Protein AF-A0A358M6G7-F1 (afdb_monomer_lite)

Secondary structure (DSSP, 8-state):
-----HHHHHHHHHHHS-TT--S---------TTSHHHHHHHHHHHHHHHHHHHHHHHHTT--TT--

Radius of gyration: 15.64 Å; chains: 1; bounding box: 34×37×30 Å

pLDDT: mean 73.49, std 10.57, range [41.62, 89.94]

Sequence (67 aa):
SLDYSMSNFEQTKARIHRVGQRMPCTYLYLVARGTVDEKVLAALESKADLARTLVDDYRSGKNPFAA

Structure (mmCIF, N/CA/C/O backbone):
data_AF-A0A358M6G7-F1
#
_entry.id   AF-A0A358M6G7-F1
#
loop_
_atom_site.group_PDB
_atom_site.id
_atom_site.type_symbol
_atom_site.label_atom_id
_atom_site.label_alt_id
_atom_site.label_comp_id
_atom_site.label_asym_id
_atom_site.label_entity_id
_atom_site.label_seq_id
_atom_site.pdbx_PDB_ins_code
_atom_site.Cartn_x
_atom_site.Cartn_y
_atom_site.Cartn_z
_atom_site.occupancy
_atom_site.B_iso_or_equiv
_atom_site.auth_seq_id
_atom_site.auth_comp_id
_atom_site.auth_asym_id
_atom_site.auth_atom_id
_atom_site.pdbx_PDB_model_num
ATOM 1 N N . SER A 1 1 ? 9.313 -3.566 11.096 1.00 41.62 1 SER A N 1
ATOM 2 C CA . SER A 1 1 ? 8.621 -2.527 11.867 1.00 41.62 1 SER A CA 1
ATOM 3 C C . SER A 1 1 ? 7.217 -2.425 11.300 1.00 41.62 1 SER A C 1
ATOM 5 O O . SER A 1 1 ? 7.095 -2.139 10.114 1.00 41.62 1 SER A O 1
ATOM 7 N N . LEU A 1 2 ? 6.183 -2.795 12.066 1.00 50.16 2 LEU A N 1
ATOM 8 C CA . LEU A 1 2 ? 4.755 -2.672 11.699 1.00 50.16 2 LEU A CA 1
ATOM 9 C C . LEU A 1 2 ? 4.331 -1.200 11.812 1.00 50.16 2 LEU A C 1
ATOM 11 O O . LEU A 1 2 ? 3.343 -0.839 12.443 1.00 50.16 2 LEU A O 1
ATOM 15 N N . ASP A 1 3 ? 5.165 -0.319 11.275 1.00 57.41 3 ASP A N 1
ATOM 16 C CA . ASP A 1 3 ? 4.973 1.103 11.432 1.00 57.41 3 ASP A CA 1
ATOM 17 C C . ASP A 1 3 ? 3.981 1.465 10.346 1.00 57.41 3 ASP A C 1
ATOM 19 O O . ASP A 1 3 ? 4.309 1.441 9.159 1.00 57.41 3 ASP A O 1
ATOM 23 N N . TYR A 1 4 ? 2.756 1.764 10.758 1.00 60.00 4 TYR A N 1
ATOM 24 C CA . TYR A 1 4 ? 1.608 2.118 9.921 1.00 60.00 4 TYR A CA 1
ATOM 25 C C . TYR A 1 4 ? 1.792 3.428 9.119 1.00 60.00 4 TYR A C 1
ATOM 27 O O . TYR A 1 4 ? 0.834 4.111 8.763 1.00 60.00 4 TYR A O 1
ATOM 35 N N . SER A 1 5 ? 3.041 3.814 8.857 1.00 66.94 5 SER A N 1
ATOM 36 C CA . SER A 1 5 ? 3.448 4.929 8.024 1.00 66.94 5 SER A CA 1
ATOM 37 C C . SER A 1 5 ? 3.597 4.464 6.579 1.00 66.94 5 SER A C 1
ATOM 39 O O . SER A 1 5 ? 4.471 3.658 6.250 1.00 66.94 5 SER A O 1
ATOM 41 N N . MET A 1 6 ? 2.785 5.046 5.696 1.00 68.25 6 MET A N 1
ATOM 42 C CA . MET A 1 6 ? 2.852 4.813 4.251 1.00 68.25 6 MET A CA 1
ATOM 43 C C . MET A 1 6 ? 4.258 5.075 3.679 1.00 68.25 6 MET A C 1
ATOM 45 O O . MET A 1 6 ? 4.720 4.342 2.812 1.00 68.25 6 MET A O 1
ATOM 49 N N . SER A 1 7 ? 4.992 6.049 4.230 1.00 71.12 7 SER A N 1
ATOM 50 C CA . SER A 1 7 ? 6.364 6.355 3.800 1.00 71.12 7 SER A CA 1
ATOM 51 C C . SER A 1 7 ? 7.327 5.189 4.054 1.00 71.12 7 SER A C 1
ATOM 53 O O . SER A 1 7 ? 8.129 4.843 3.188 1.00 71.12 7 SER A O 1
ATOM 55 N N . ASN A 1 8 ? 7.213 4.509 5.200 1.00 74.56 8 ASN A N 1
ATOM 56 C CA . ASN A 1 8 ? 8.058 3.349 5.509 1.00 74.56 8 ASN A CA 1
ATOM 57 C C . ASN A 1 8 ? 7.717 2.158 4.601 1.00 74.56 8 ASN A C 1
ATOM 59 O O . ASN A 1 8 ? 8.610 1.420 4.168 1.00 74.56 8 ASN A O 1
ATOM 63 N N . PHE A 1 9 ? 6.434 1.990 4.277 1.00 75.25 9 PHE A N 1
ATOM 64 C CA . PHE A 1 9 ? 5.960 0.976 3.340 1.00 75.25 9 PHE A CA 1
ATOM 65 C C . PHE A 1 9 ? 6.519 1.199 1.927 1.00 75.25 9 PHE A C 1
ATOM 67 O O . PHE A 1 9 ? 7.105 0.288 1.336 1.00 75.25 9 PHE A O 1
ATOM 74 N N . GLU A 1 10 ? 6.418 2.423 1.410 1.00 76.00 10 GLU A N 1
ATOM 75 C CA . GLU A 1 10 ? 6.939 2.794 0.091 1.00 76.00 10 GLU A CA 1
ATOM 76 C C . GLU A 1 10 ? 8.463 2.678 0.019 1.00 76.00 10 GLU A C 1
ATOM 78 O O . GLU A 1 10 ? 8.991 2.091 -0.928 1.00 76.00 10 GLU A O 1
ATOM 83 N N . GLN A 1 11 ? 9.179 3.140 1.049 1.00 80.38 11 GLN A N 1
ATOM 84 C CA . GLN A 1 11 ? 10.633 2.985 1.140 1.00 80.38 11 GLN A CA 1
ATOM 85 C C . GLN A 1 11 ? 11.051 1.510 1.130 1.00 80.38 11 GLN A C 1
ATOM 87 O O . GLN A 1 11 ? 12.016 1.142 0.459 1.00 80.38 11 GLN A O 1
ATOM 92 N N . THR A 1 12 ? 10.317 0.644 1.835 1.00 82.06 12 THR A N 1
ATOM 93 C CA . THR A 1 12 ? 10.583 -0.802 1.847 1.00 82.06 12 THR A CA 1
ATOM 94 C C . THR A 1 12 ? 10.337 -1.413 0.468 1.00 82.06 12 THR A C 1
ATOM 96 O O . THR A 1 12 ? 11.162 -2.189 -0.020 1.00 82.06 12 THR A O 1
ATOM 99 N N . LYS A 1 13 ? 9.254 -1.010 -0.208 1.00 82.00 13 LYS A N 1
ATOM 100 C CA . LYS A 1 13 ? 8.935 -1.439 -1.577 1.00 82.00 13 LYS A CA 1
ATOM 101 C C . LYS A 1 13 ? 10.028 -1.036 -2.574 1.00 82.00 13 LYS A C 1
ATOM 103 O O . LYS A 1 13 ? 10.428 -1.856 -3.407 1.00 82.00 13 LYS A O 1
ATOM 108 N N . ALA A 1 14 ? 10.553 0.183 -2.443 1.00 84.12 14 ALA A N 1
ATOM 109 C CA . ALA A 1 14 ? 11.605 0.735 -3.294 1.00 84.12 14 ALA A CA 1
ATOM 110 C C . ALA A 1 14 ? 12.950 -0.009 -3.181 1.00 84.12 14 ALA A C 1
ATOM 112 O O . ALA A 1 14 ? 13.748 0.037 -4.116 1.00 84.12 14 ALA A O 1
ATOM 113 N N . ARG A 1 15 ? 13.202 -0.752 -2.089 1.00 84.81 15 ARG A N 1
ATOM 114 C CA . ARG A 1 15 ? 14.435 -1.555 -1.945 1.00 84.81 15 ARG A CA 1
ATOM 115 C C . ARG A 1 15 ? 14.526 -2.696 -2.956 1.00 84.81 15 ARG A C 1
ATOM 117 O O . ARG A 1 15 ? 15.610 -2.976 -3.459 1.00 84.81 15 ARG A O 1
ATOM 124 N N . ILE A 1 16 ? 13.402 -3.353 -3.235 1.00 84.19 16 ILE A N 1
ATOM 125 C CA . ILE A 1 16 ? 13.330 -4.471 -4.191 1.00 84.19 16 ILE A CA 1
ATOM 126 C C . ILE A 1 16 ? 12.989 -3.945 -5.589 1.00 84.19 16 ILE A C 1
ATOM 128 O O . ILE A 1 16 ? 13.513 -4.429 -6.590 1.00 84.19 16 ILE A O 1
ATOM 132 N N . HIS A 1 17 ? 12.149 -2.913 -5.661 1.00 83.88 17 HIS A N 1
ATOM 133 C CA . HIS A 1 17 ? 11.705 -2.305 -6.909 1.00 8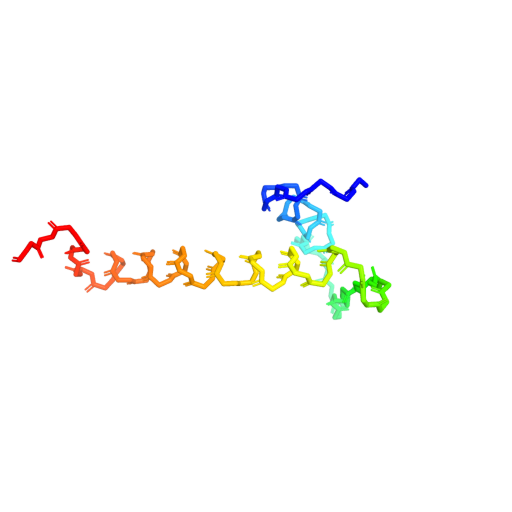3.88 17 HIS A CA 1
ATOM 134 C C . HIS A 1 17 ? 12.711 -1.267 -7.438 1.00 83.88 17 HIS A C 1
ATOM 136 O O . HIS A 1 17 ? 12.376 -0.094 -7.611 1.00 83.88 17 HIS A O 1
ATOM 142 N N . ARG A 1 18 ? 13.960 -1.696 -7.675 1.00 86.69 18 ARG A N 1
ATOM 143 C CA . ARG A 1 18 ? 15.040 -0.834 -8.186 1.00 86.69 18 ARG A CA 1
ATOM 144 C C . ARG A 1 18 ? 15.468 -1.185 -9.610 1.00 86.69 18 ARG A C 1
ATOM 146 O O . ARG A 1 18 ? 15.278 -2.307 -10.080 1.00 86.69 18 ARG A O 1
ATOM 153 N N . VAL A 1 19 ? 16.149 -0.234 -10.253 1.00 84.00 19 VAL A N 1
ATOM 154 C CA . VAL A 1 19 ? 16.802 -0.429 -11.557 1.00 84.00 19 VAL A CA 1
ATOM 155 C C . VAL A 1 19 ? 17.761 -1.621 -11.489 1.00 84.00 19 VAL A C 1
ATOM 157 O O . VAL A 1 19 ? 18.611 -1.705 -10.602 1.00 84.00 19 VAL A O 1
ATOM 160 N N . GLY A 1 20 ? 17.602 -2.557 -12.425 1.00 86.62 20 GLY A N 1
ATOM 161 C CA . GLY A 1 20 ? 18.389 -3.791 -12.497 1.00 86.62 20 GLY A CA 1
ATOM 162 C C . GLY A 1 20 ? 17.675 -5.039 -11.972 1.00 86.62 20 GLY A C 1
ATOM 163 O O . GLY A 1 20 ? 18.180 -6.138 -12.188 1.00 86.62 20 GLY A O 1
ATOM 164 N N . GLN A 1 21 ? 16.499 -4.909 -11.345 1.00 84.69 21 GLN A N 1
ATOM 165 C CA . GLN A 1 21 ? 15.636 -6.062 -11.086 1.00 84.69 21 GLN A CA 1
ATOM 166 C C . GLN A 1 21 ? 14.989 -6.537 -12.397 1.00 84.69 21 GLN A C 1
ATOM 168 O O . GLN A 1 21 ? 14.419 -5.740 -13.138 1.00 84.69 21 GLN A O 1
ATOM 173 N N . ARG A 1 22 ? 15.099 -7.836 -12.690 1.00 87.69 22 ARG A N 1
ATOM 174 C CA . ARG A 1 22 ? 14.582 -8.467 -13.923 1.00 87.69 22 ARG A CA 1
ATOM 175 C C . ARG A 1 22 ? 13.496 -9.506 -13.642 1.00 87.69 22 ARG A C 1
ATOM 177 O O . ARG A 1 22 ? 12.813 -9.926 -14.568 1.00 87.69 22 ARG A O 1
ATOM 184 N N . MET A 1 23 ? 13.345 -9.908 -12.379 1.00 89.94 23 MET A N 1
ATOM 185 C CA . MET A 1 23 ? 12.365 -10.896 -11.933 1.00 89.94 23 MET A CA 1
ATOM 186 C C . MET A 1 23 ? 11.143 -10.221 -11.291 1.00 89.94 23 MET A C 1
ATOM 188 O O . MET A 1 23 ? 11.283 -9.127 -10.736 1.00 89.94 23 MET A O 1
ATOM 192 N N . PRO A 1 24 ? 9.960 -10.867 -11.307 1.00 86.75 24 PRO A N 1
ATOM 193 C CA . PRO A 1 24 ? 8.769 -10.345 -10.642 1.00 86.75 24 PRO A CA 1
ATOM 194 C C . PRO A 1 24 ? 8.981 -10.122 -9.136 1.00 86.75 24 PRO A C 1
ATOM 196 O O . PRO A 1 24 ? 9.383 -11.030 -8.406 1.00 86.75 24 PRO A O 1
ATOM 199 N N . CYS A 1 25 ? 8.675 -8.916 -8.656 1.00 85.94 25 CYS A N 1
ATOM 200 C CA . CYS A 1 25 ? 8.723 -8.576 -7.235 1.00 85.94 25 CYS A CA 1
ATOM 201 C C . CYS A 1 25 ? 7.439 -9.036 -6.537 1.00 85.94 25 CYS A C 1
ATOM 203 O O . CYS A 1 25 ? 6.372 -8.474 -6.779 1.00 85.94 25 CYS A O 1
ATOM 205 N N . THR A 1 26 ? 7.545 -10.027 -5.651 1.00 84.25 26 THR A N 1
ATOM 206 C CA . THR A 1 26 ? 6.413 -10.502 -4.839 1.00 84.25 26 THR A CA 1
ATOM 207 C C . THR A 1 26 ? 6.466 -9.876 -3.449 1.00 84.25 26 THR A C 1
ATOM 209 O O . THR A 1 26 ? 7.509 -9.912 -2.795 1.00 84.25 26 THR A O 1
ATOM 212 N N . TYR A 1 27 ? 5.345 -9.321 -2.989 1.00 82.44 27 TYR A N 1
ATOM 213 C CA . TYR A 1 27 ? 5.208 -8.722 -1.662 1.00 82.44 27 TYR A CA 1
ATOM 214 C C . TYR A 1 27 ? 4.249 -9.567 -0.824 1.00 82.44 27 TYR A C 1
ATOM 216 O O . TYR A 1 27 ? 3.102 -9.770 -1.213 1.00 82.44 27 TYR A O 1
ATOM 224 N N . LEU A 1 28 ? 4.736 -10.083 0.304 1.00 82.50 28 LEU A N 1
ATOM 225 C CA . LEU A 1 28 ? 3.981 -10.941 1.215 1.00 82.50 28 LEU A CA 1
ATOM 226 C C . LEU A 1 28 ? 3.646 -10.151 2.479 1.00 82.50 28 LEU A C 1
ATOM 228 O O . LEU A 1 28 ? 4.547 -9.714 3.195 1.00 82.50 28 LEU A O 1
ATOM 232 N N . TYR A 1 29 ? 2.354 -9.989 2.754 1.00 80.31 29 TYR A N 1
ATOM 233 C CA . TYR A 1 29 ? 1.852 -9.324 3.953 1.00 80.31 29 TYR A CA 1
ATOM 234 C C . TYR A 1 29 ? 1.282 -10.379 4.895 1.00 80.31 29 TYR A C 1
ATOM 236 O O . TYR A 1 29 ? 0.278 -11.018 4.589 1.00 80.31 29 TYR A O 1
ATOM 244 N N . LEU A 1 30 ? 1.955 -10.597 6.024 1.00 81.44 30 LEU A N 1
ATOM 245 C CA . LEU A 1 30 ? 1.481 -11.509 7.060 1.00 81.44 30 LEU A CA 1
ATOM 246 C C . LEU A 1 30 ? 0.588 -10.730 8.021 1.00 81.44 30 LEU A C 1
ATOM 248 O O . LEU A 1 30 ? 1.039 -9.766 8.634 1.00 81.44 30 LEU A O 1
ATOM 252 N N . VAL A 1 31 ? -0.668 -11.154 8.139 1.00 80.88 31 VAL A N 1
ATOM 253 C CA . VAL A 1 31 ? -1.670 -10.525 9.003 1.00 80.88 31 VAL A CA 1
ATOM 254 C C . VAL A 1 31 ? -2.320 -11.607 9.861 1.00 80.88 31 VAL A C 1
ATOM 256 O O . VAL A 1 31 ? -2.627 -12.695 9.369 1.00 80.88 31 VAL A O 1
ATOM 259 N N . ALA A 1 32 ? -2.495 -11.328 11.151 1.00 83.69 32 ALA A N 1
ATOM 260 C CA . ALA A 1 32 ? -3.191 -12.220 12.068 1.00 83.69 32 ALA A CA 1
ATOM 261 C C . ALA A 1 32 ? -4.704 -11.970 12.001 1.00 83.69 32 ALA A C 1
ATOM 263 O O . ALA A 1 32 ? -5.160 -10.829 12.002 1.00 83.69 32 ALA A O 1
ATOM 264 N N . ARG A 1 33 ? -5.496 -13.047 11.946 1.00 84.38 33 ARG A N 1
ATOM 265 C CA . ARG A 1 33 ? -6.951 -12.930 11.797 1.00 84.38 33 ARG A CA 1
ATOM 266 C C . ARG A 1 33 ? -7.581 -12.272 13.026 1.00 84.38 33 ARG A C 1
ATOM 268 O O . ARG A 1 33 ? -7.328 -12.709 14.147 1.00 84.38 33 ARG A O 1
ATOM 275 N N . GLY A 1 34 ? -8.456 -11.288 12.808 1.00 85.19 34 GLY A N 1
ATOM 276 C CA . GLY A 1 34 ? -9.215 -10.624 13.871 1.00 85.19 34 GLY A CA 1
ATOM 277 C C . GLY A 1 34 ? -8.400 -9.651 14.725 1.00 85.19 34 GLY A C 1
ATOM 278 O O . GLY A 1 34 ? -8.882 -9.216 15.774 1.00 85.19 34 GLY A O 1
ATOM 279 N N . THR A 1 35 ? -7.180 -9.302 14.311 1.00 84.38 35 THR A N 1
ATOM 280 C CA . THR A 1 35 ? -6.381 -8.281 14.992 1.00 84.38 35 THR A CA 1
ATOM 281 C C . THR A 1 35 ? -6.636 -6.893 14.413 1.00 84.38 35 THR A C 1
ATOM 283 O O . THR A 1 35 ? -7.273 -6.704 13.374 1.00 84.38 35 THR A O 1
ATOM 286 N N . VAL A 1 36 ? -6.123 -5.880 15.110 1.00 78.94 36 VAL A N 1
ATOM 287 C CA . VAL A 1 36 ? -6.132 -4.495 14.630 1.00 78.94 36 VAL A CA 1
ATOM 288 C C . VAL A 1 36 ? -5.392 -4.343 13.293 1.00 78.94 36 VAL A C 1
ATOM 290 O O . VAL A 1 36 ? -5.737 -3.452 12.522 1.00 78.94 36 VAL A O 1
ATOM 293 N N . ASP A 1 37 ? -4.453 -5.241 12.979 1.00 72.31 37 ASP A N 1
ATOM 294 C CA . ASP A 1 37 ? -3.637 -5.191 11.763 1.00 72.31 37 ASP A CA 1
ATOM 295 C C . ASP A 1 37 ? -4.491 -5.250 10.487 1.00 72.31 37 ASP A C 1
ATOM 297 O O . ASP A 1 37 ? -4.213 -4.516 9.543 1.00 72.31 37 ASP A O 1
ATOM 301 N N . GLU A 1 38 ? -5.576 -6.037 10.470 1.00 80.31 38 GLU A N 1
ATOM 302 C CA . GLU A 1 38 ? -6.515 -6.100 9.334 1.00 80.31 38 GLU A CA 1
ATOM 303 C C . GLU A 1 38 ? -7.168 -4.738 9.067 1.00 80.31 38 GLU A C 1
ATOM 305 O O . GLU A 1 38 ? -7.243 -4.277 7.927 1.00 80.31 38 GLU A O 1
ATOM 310 N N . LYS A 1 39 ? -7.608 -4.062 10.136 1.00 78.75 39 LYS A N 1
ATOM 311 C CA . LYS A 1 39 ? -8.250 -2.745 10.036 1.00 78.75 39 LYS A CA 1
ATOM 312 C C . LYS A 1 39 ? -7.267 -1.688 9.566 1.00 78.75 39 LYS A C 1
ATOM 314 O O . LYS A 1 39 ? -7.644 -0.806 8.798 1.00 78.75 39 LYS A O 1
ATOM 319 N N . VAL A 1 40 ? -6.016 -1.765 10.017 1.00 74.81 40 VAL A N 1
ATOM 320 C CA . VAL A 1 40 ? -5.010 -0.795 9.591 1.00 74.81 40 VAL A CA 1
ATOM 321 C C . VAL A 1 40 ? -4.574 -1.044 8.151 1.00 74.81 40 VAL A C 1
ATOM 323 O O . VAL A 1 40 ? -4.403 -0.076 7.413 1.00 74.81 40 VAL A O 1
ATOM 326 N N . LEU A 1 41 ? -4.475 -2.301 7.707 1.00 76.31 41 LEU A N 1
ATOM 327 C CA . LEU A 1 41 ? -4.195 -2.616 6.304 1.00 76.31 41 LEU A CA 1
ATOM 328 C C . LEU A 1 41 ? -5.289 -2.047 5.384 1.00 76.31 41 LEU A C 1
ATOM 330 O O . LEU A 1 41 ? -4.975 -1.360 4.415 1.00 76.31 41 LEU A O 1
ATOM 334 N N . ALA A 1 42 ? -6.561 -2.242 5.748 1.00 76.88 42 ALA A N 1
ATOM 335 C CA . ALA A 1 42 ? -7.701 -1.690 5.015 1.00 76.88 42 ALA A CA 1
ATOM 336 C C . ALA A 1 42 ? -7.702 -0.149 5.001 1.00 76.88 42 ALA A C 1
ATOM 338 O O . ALA A 1 42 ? -7.976 0.478 3.977 1.00 76.88 42 ALA A O 1
ATOM 339 N N . ALA A 1 43 ? -7.353 0.485 6.126 1.00 73.56 43 ALA A N 1
ATOM 340 C CA . ALA A 1 43 ? -7.243 1.941 6.208 1.00 73.56 43 ALA A CA 1
ATOM 341 C C . ALA A 1 43 ? -6.083 2.495 5.361 1.00 73.56 43 ALA A C 1
ATOM 343 O O . ALA A 1 43 ? -6.211 3.564 4.763 1.00 73.56 43 ALA A O 1
ATOM 344 N N . LEU A 1 44 ? -4.957 1.780 5.294 1.00 70.50 44 LEU A N 1
ATOM 345 C CA . LEU A 1 44 ? -3.811 2.149 4.461 1.00 70.50 44 LEU A CA 1
ATOM 346 C C . LEU A 1 44 ? -4.144 2.057 2.971 1.00 70.50 44 LEU A C 1
ATOM 348 O O . LEU A 1 44 ? -3.798 2.972 2.226 1.00 70.50 44 LEU A O 1
ATOM 352 N N . GLU A 1 45 ? -4.846 1.005 2.553 1.00 71.88 45 GLU A N 1
ATOM 353 C CA . GLU A 1 45 ? -5.309 0.837 1.172 1.00 71.88 45 GLU A CA 1
ATOM 354 C C . GLU A 1 45 ? -6.268 1.966 0.770 1.00 71.88 45 GLU A C 1
ATOM 356 O O . GLU A 1 45 ? -6.016 2.679 -0.202 1.00 71.88 45 GLU A O 1
ATOM 361 N N . SER A 1 46 ? -7.274 2.244 1.605 1.00 71.94 46 SER A N 1
ATOM 362 C CA . SER A 1 46 ? -8.218 3.346 1.383 1.00 71.94 46 SER A CA 1
ATOM 363 C C . SER A 1 46 ? -7.529 4.717 1.301 1.00 71.94 46 SER A C 1
ATOM 365 O O . SER A 1 46 ? -7.864 5.543 0.449 1.00 71.94 46 SER A O 1
ATOM 367 N N . LYS A 1 47 ? -6.522 4.968 2.150 1.00 67.25 47 LYS A N 1
ATOM 368 C CA . LYS A 1 47 ? -5.763 6.227 2.138 1.00 67.25 47 LYS A CA 1
ATOM 369 C C . LYS A 1 47 ? -4.868 6.354 0.903 1.00 67.25 47 LYS A C 1
ATOM 371 O O . LYS A 1 47 ? -4.736 7.456 0.368 1.00 67.25 47 LYS A O 1
ATOM 376 N N . ALA A 1 48 ? -4.259 5.257 0.456 1.00 67.88 48 ALA A 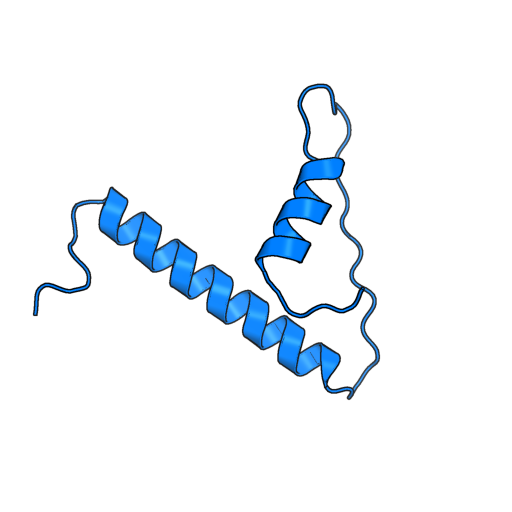N 1
ATOM 377 C CA . ALA A 1 48 ? -3.462 5.232 -0.766 1.00 67.88 48 ALA A CA 1
ATOM 378 C C . ALA A 1 48 ? -4.330 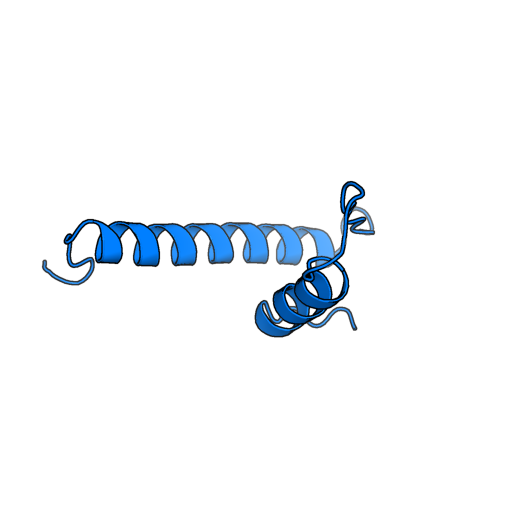5.509 -2.000 1.00 67.88 48 ALA A C 1
ATOM 380 O O . ALA A 1 48 ? -3.921 6.278 -2.867 1.00 67.88 48 ALA A O 1
ATOM 381 N N . ASP A 1 49 ? -5.540 4.954 -2.054 1.00 67.44 49 ASP A N 1
ATOM 382 C CA . ASP A 1 49 ? -6.477 5.191 -3.153 1.00 67.44 49 ASP A CA 1
ATOM 383 C C . ASP A 1 49 ? -6.987 6.630 -3.194 1.00 67.44 49 ASP A C 1
ATOM 385 O O . ASP A 1 49 ? -7.023 7.237 -4.267 1.00 67.44 49 ASP A O 1
ATOM 389 N N . LEU A 1 50 ? -7.289 7.220 -2.036 1.00 64.94 50 LEU A N 1
ATOM 390 C CA . LEU A 1 50 ? -7.665 8.631 -1.952 1.00 64.94 50 LEU A CA 1
ATOM 391 C C . LEU A 1 50 ? -6.528 9.552 -2.420 1.00 64.94 50 LEU A C 1
ATOM 393 O O . LEU A 1 50 ? -6.754 10.467 -3.210 1.00 64.94 50 LEU A O 1
ATOM 397 N N . ALA A 1 51 ? -5.299 9.301 -1.960 1.00 64.19 51 ALA A N 1
ATOM 398 C CA . ALA A 1 51 ? -4.131 10.080 -2.363 1.00 64.19 51 ALA A CA 1
ATOM 399 C C . ALA A 1 51 ? -3.842 9.944 -3.866 1.00 64.19 51 ALA A C 1
ATOM 401 O O . ALA A 1 51 ? -3.529 10.934 -4.523 1.00 64.19 51 ALA A O 1
ATOM 402 N N . ARG A 1 52 ? -3.990 8.735 -4.420 1.00 67.62 52 ARG A N 1
ATOM 403 C CA . ARG A 1 52 ? -3.831 8.465 -5.855 1.00 67.62 52 ARG A CA 1
ATOM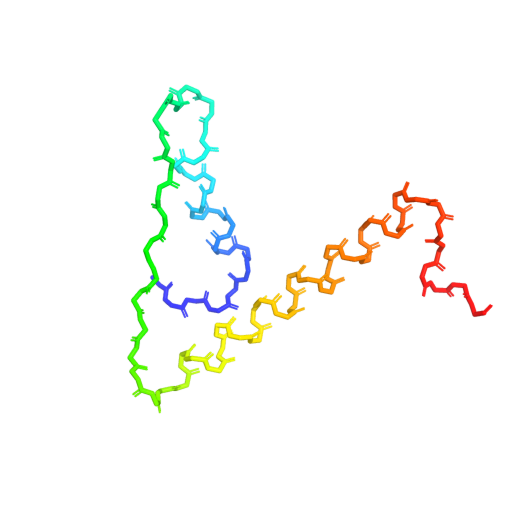 404 C C . ARG A 1 52 ? -4.865 9.225 -6.679 1.00 67.62 52 ARG A C 1
ATOM 406 O O . ARG A 1 52 ? -4.491 9.911 -7.619 1.00 67.62 52 ARG A O 1
ATOM 413 N N . THR A 1 53 ? -6.127 9.178 -6.256 1.00 67.88 53 THR A N 1
ATOM 4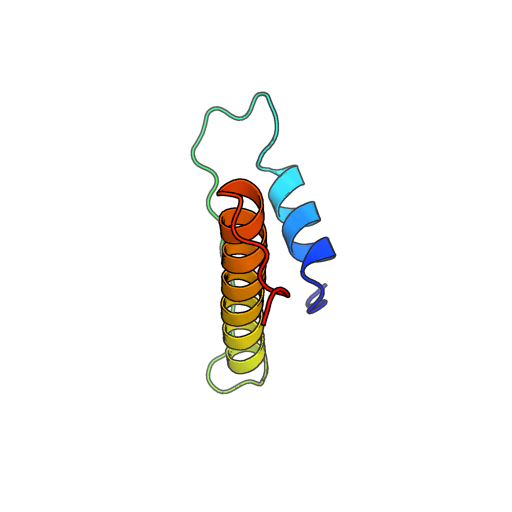14 C CA . THR A 1 53 ? -7.234 9.894 -6.906 1.00 67.88 53 THR A CA 1
ATOM 415 C C . THR A 1 53 ? -6.979 11.401 -6.920 1.00 67.88 53 THR A C 1
ATOM 417 O O . THR A 1 53 ? -7.063 12.022 -7.971 1.00 67.88 53 THR A O 1
ATOM 420 N N . LEU A 1 54 ? -6.557 11.981 -5.791 1.00 62.16 54 LEU A N 1
ATOM 421 C CA . LEU A 1 54 ? -6.195 13.401 -5.699 1.00 62.16 54 LEU A CA 1
ATOM 422 C C . LEU A 1 54 ? -5.049 13.794 -6.642 1.00 62.16 54 LEU A C 1
ATOM 424 O O . LEU A 1 54 ? -5.099 14.848 -7.277 1.00 62.16 54 LEU A O 1
ATOM 428 N N . VAL A 1 55 ? -4.006 12.966 -6.722 1.00 69.81 55 VAL A N 1
ATOM 429 C CA . VAL A 1 55 ? -2.863 13.207 -7.613 1.00 69.81 55 VAL A CA 1
ATOM 430 C C . VAL A 1 55 ? -3.281 13.090 -9.078 1.00 69.81 55 VAL A C 1
ATOM 432 O O . VAL A 1 55 ? -2.874 13.924 -9.885 1.00 69.81 55 VAL A O 1
ATOM 435 N N . ASP A 1 56 ? -4.098 12.097 -9.421 1.00 70.00 56 ASP A N 1
ATOM 436 C CA . ASP A 1 56 ? -4.582 11.877 -10.785 1.00 70.00 56 ASP A CA 1
ATOM 437 C C . ASP A 1 56 ? -5.549 12.986 -11.229 1.00 70.00 56 ASP A C 1
ATOM 439 O O . ASP A 1 56 ? -5.413 13.502 -12.340 1.00 70.00 56 ASP A O 1
ATOM 443 N N . ASP A 1 57 ? -6.443 13.441 -10.348 1.00 65.69 57 ASP A N 1
ATOM 444 C CA . ASP A 1 57 ? -7.341 14.573 -10.601 1.00 65.69 57 ASP A CA 1
ATOM 445 C C . ASP A 1 57 ? -6.550 15.859 -10.852 1.00 65.69 57 ASP A C 1
ATOM 447 O O . ASP A 1 57 ? -6.765 16.530 -11.867 1.00 65.69 57 ASP A O 1
ATOM 451 N N . TYR A 1 58 ? -5.552 16.142 -10.008 1.00 59.53 58 TYR A N 1
ATOM 452 C CA . TYR A 1 58 ? -4.661 17.287 -10.190 1.00 59.53 58 TYR A CA 1
ATOM 453 C C . TYR A 1 58 ? -3.877 17.200 -11.508 1.00 59.53 58 TYR A C 1
ATOM 455 O O . TYR A 1 58 ? -3.750 18.184 -12.238 1.00 59.53 58 TYR A O 1
ATOM 463 N N . ARG A 1 59 ? -3.391 16.005 -11.865 1.00 66.25 59 ARG A N 1
ATOM 464 C CA . ARG A 1 59 ? -2.664 15.751 -13.119 1.00 66.25 59 ARG A CA 1
ATOM 465 C C . ARG A 1 59 ? -3.565 15.842 -14.354 1.00 66.25 59 ARG A C 1
ATOM 467 O O . ARG A 1 59 ? -3.078 16.191 -15.425 1.00 66.25 59 ARG A O 1
ATOM 474 N N . SER A 1 60 ? -4.862 15.575 -14.198 1.00 72.69 60 SER A N 1
ATOM 475 C CA . SER A 1 60 ? -5.894 15.758 -15.227 1.00 72.69 60 SER A CA 1
ATOM 476 C C . SER A 1 60 ? -6.371 17.213 -15.372 1.00 72.69 60 SER A C 1
ATOM 478 O O . SER A 1 60 ? -7.207 17.505 -16.226 1.00 72.69 60 SER A O 1
ATOM 480 N N . GLY A 1 61 ? -5.831 18.137 -14.567 1.00 66.88 61 GLY A N 1
ATOM 481 C CA . GLY A 1 61 ? -6.163 19.563 -14.606 1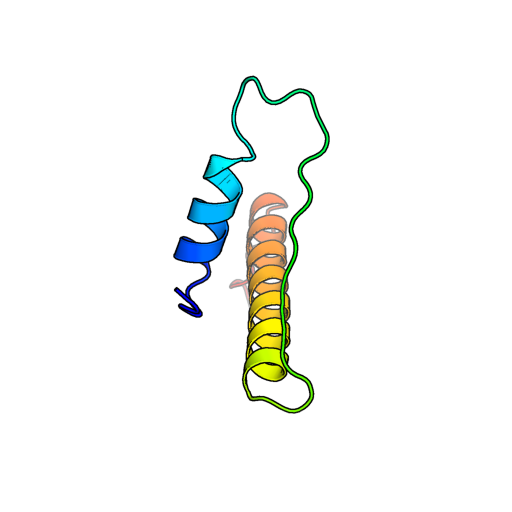.00 66.88 61 GLY A CA 1
ATOM 482 C C . GLY A 1 61 ? -7.449 19.933 -13.863 1.00 66.88 61 GLY A C 1
ATOM 483 O O . GLY A 1 61 ? -7.884 21.082 -13.941 1.00 66.88 61 GLY A O 1
ATOM 484 N N . LYS A 1 62 ? -8.061 18.996 -13.130 1.00 61.69 62 LYS A N 1
ATOM 485 C CA . LYS A 1 62 ? -9.199 19.276 -12.250 1.00 61.69 62 LYS A CA 1
ATOM 486 C C . LYS A 1 62 ? -8.661 19.661 -10.881 1.00 61.69 62 LYS A C 1
ATOM 488 O O . LYS A 1 62 ? -7.934 18.896 -10.261 1.00 61.69 62 LYS A O 1
ATOM 493 N N . ASN A 1 63 ? -8.989 20.863 -10.415 1.00 60.31 63 ASN A N 1
ATOM 494 C CA . ASN A 1 63 ? -8.590 21.304 -9.086 1.00 60.31 63 ASN A CA 1
ATOM 495 C C . ASN A 1 63 ? -9.588 20.744 -8.055 1.00 60.31 63 ASN A C 1
ATOM 497 O O . ASN A 1 63 ? -10.726 21.212 -8.029 1.00 60.31 63 ASN A O 1
ATOM 501 N N . PRO A 1 64 ? -9.198 19.780 -7.201 1.00 59.19 64 PRO A N 1
ATOM 502 C CA . PRO A 1 64 ? -10.104 19.148 -6.236 1.00 59.19 64 PRO A CA 1
ATOM 503 C C . PRO A 1 64 ? -10.551 20.092 -5.104 1.00 59.19 64 PRO A C 1
ATOM 505 O O . PRO A 1 64 ? -11.370 19.712 -4.274 1.00 59.19 64 PRO A O 1
ATOM 508 N N . PHE A 1 65 ? -10.021 21.321 -5.067 1.00 64.81 65 PHE A N 1
ATOM 509 C CA . PHE A 1 65 ? -10.391 22.374 -4.117 1.00 64.81 65 PHE A CA 1
ATOM 510 C C . PHE A 1 65 ? -11.202 23.514 -4.749 1.00 64.81 65 PHE A C 1
ATOM 512 O O . PHE A 1 65 ? -11.523 24.484 -4.062 1.00 64.81 65 PHE A O 1
ATOM 519 N N . ALA A 1 66 ? -11.509 23.439 -6.047 1.00 59.34 66 ALA A N 1
ATOM 520 C CA . ALA A 1 66 ? -12.422 24.380 -6.682 1.00 59.34 66 ALA A CA 1
ATOM 521 C C . ALA A 1 66 ? -13.861 23.910 -6.416 1.00 59.34 66 ALA A C 1
ATOM 523 O O . ALA A 1 66 ? -14.258 22.851 -6.896 1.00 59.34 66 ALA A O 1
ATOM 524 N N . ALA A 1 67 ? -14.574 24.667 -5.579 1.00 47.81 67 ALA A N 1
ATOM 525 C CA . ALA A 1 67 ? -15.972 24.446 -5.208 1.00 47.81 67 ALA A CA 1
ATOM 526 C C . ALA A 1 67 ? -16.933 24.521 -6.404 1.00 47.81 67 ALA A C 1
ATOM 528 O O . ALA A 1 67 ? -16.652 25.308 -7.339 1.00 47.81 67 ALA A O 1
#

Foldseek 3Di:
DLPLDPVVVVVVVDVQVDPPDPDDDDDDDDDDPPDCSVVSVVVSVVVVVVVVVCVVCVVVVHHPPDD